Protein AF-A0A7W5ZKA0-F1 (afdb_monomer_lite)

Organism: NCBI:txid370973

InterPro domains:
  IPR001387 Cro/C1-type, helix-turn-helix domain [PS50943] (29-66)
  IPR010982 Lambda repressor-like, DNA-binding domain superfamily [G3DSA:1.10.260.40] (22-101)

Sequence (107 aa):
MNKTLDERVLRILTFIESKGGAAVVSRTIGKHPQAIYNIEQGKGKPNFETLSLLKEAYYDLDLNWVFTGEKSLQAKSATNERDIEYLKQENKLLRIFLREKGVDLDI

Foldseek 3Di:
DPPPQDQLLVVVQVVQVVQVHLVNLCVQLVHDSVVSVCSVVSNDDDDPSNVVSSCVSDVLDAVCCSVPVDHDPCSVVSVVVVVVVVVVVVVVVVCVVCVVVVNDPDD

Secondary structure (DSSP, 8-state):
------HHHHHHHHHHHHTT-HHHHHHHTT--HHHHHHHHTTSSPPPHHHHHHHHHH-TT--HHHHHHS---GGGGTHHHHHHHHHHHHHHHHHHHHHHHTT-----

pLDDT: mean 79.1, std 12.73, range [32.91, 91.06]

Radius of gyration: 19.88 Å; chains: 1; bounding box: 44×25×64 Å

Structure (mmCIF, N/CA/C/O backbone):
data_AF-A0A7W5ZKA0-F1
#
_entry.id   AF-A0A7W5ZKA0-F1
#
loop_
_atom_site.group_PDB
_atom_site.id
_atom_site.type_symbol
_atom_site.label_atom_id
_atom_site.label_alt_id
_atom_site.label_comp_id
_atom_site.label_asym_id
_atom_site.label_entity_id
_atom_site.label_seq_id
_atom_site.pdbx_PDB_ins_code
_atom_site.Cartn_x
_atom_site.Cartn_y
_atom_site.Cartn_z
_atom_site.occupancy
_atom_site.B_iso_or_equiv
_atom_site.auth_seq_id
_atom_site.auth_comp_id
_atom_site.auth_asym_id
_atom_site.auth_atom_id
_atom_site.pdbx_PDB_model_num
A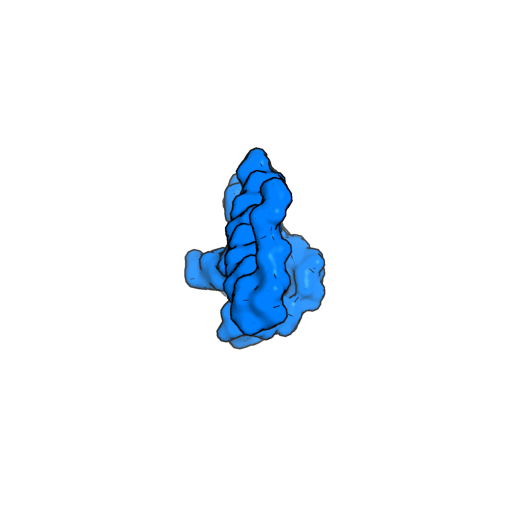TOM 1 N N . MET A 1 1 ? -17.267 -2.691 26.150 1.00 32.91 1 MET A N 1
ATOM 2 C CA . MET A 1 1 ? -16.549 -1.501 25.637 1.00 32.91 1 MET A CA 1
ATOM 3 C C . MET A 1 1 ? -16.426 -1.623 24.125 1.00 32.91 1 MET A C 1
ATOM 5 O O . MET A 1 1 ? -15.578 -2.377 23.668 1.00 32.91 1 MET A O 1
ATOM 9 N N . ASN A 1 2 ? -17.260 -0.918 23.357 1.00 37.50 2 ASN A N 1
ATOM 10 C CA . ASN A 1 2 ? -17.028 -0.743 21.921 1.00 37.50 2 ASN A CA 1
ATOM 11 C C . ASN A 1 2 ? -15.922 0.304 21.772 1.00 37.50 2 ASN A C 1
ATOM 13 O O . ASN A 1 2 ? -16.179 1.500 21.874 1.00 37.50 2 ASN A O 1
ATOM 17 N N . LYS A 1 3 ? -14.670 -0.143 21.629 1.00 46.97 3 LYS A N 1
ATOM 18 C CA . LYS A 1 3 ? -13.603 0.739 21.158 1.00 46.97 3 LYS A CA 1
ATOM 19 C C . LYS A 1 3 ? -13.896 0.969 19.685 1.00 46.97 3 LYS A C 1
ATOM 21 O O . LYS A 1 3 ? -13.675 0.066 18.886 1.00 46.97 3 LYS A O 1
ATOM 26 N N . THR A 1 4 ? -14.444 2.127 19.342 1.00 54.22 4 THR A N 1
ATOM 27 C CA . THR A 1 4 ? -14.540 2.577 17.954 1.00 54.22 4 THR A CA 1
ATOM 28 C C . THR A 1 4 ? -13.127 2.509 17.383 1.00 54.22 4 THR A C 1
ATOM 30 O O . THR A 1 4 ? -12.249 3.275 17.786 1.00 54.22 4 THR A O 1
ATOM 33 N N . LEU A 1 5 ? -12.866 1.495 16.556 1.00 61.72 5 LEU A N 1
ATOM 34 C CA . LEU A 1 5 ? -11.598 1.361 15.857 1.00 61.72 5 LEU A CA 1
ATOM 35 C C . LEU A 1 5 ? -11.431 2.628 15.020 1.00 61.72 5 LEU A C 1
ATOM 37 O O . LEU A 1 5 ? -12.341 3.018 14.293 1.00 61.72 5 LEU A O 1
ATOM 41 N N . ASP A 1 6 ? -10.292 3.294 15.191 1.00 79.69 6 ASP A N 1
ATOM 42 C CA . ASP A 1 6 ? -9.934 4.492 14.437 1.00 79.69 6 ASP A CA 1
ATOM 43 C C . ASP A 1 6 ? -10.121 4.196 12.941 1.00 79.69 6 ASP A C 1
ATOM 45 O O . ASP A 1 6 ? -9.541 3.234 12.433 1.00 79.69 6 ASP A O 1
ATOM 49 N N . GLU A 1 7 ? -10.941 4.977 12.235 1.00 82.88 7 GLU A N 1
ATOM 50 C CA . GLU A 1 7 ? -11.278 4.715 10.827 1.00 82.88 7 GLU A CA 1
ATOM 51 C C . GLU A 1 7 ? -10.035 4.587 9.940 1.00 82.88 7 GLU A C 1
ATOM 53 O O . GLU A 1 7 ? -10.027 3.841 8.964 1.00 82.88 7 GLU A O 1
ATOM 58 N N . ARG A 1 8 ? -8.943 5.264 10.313 1.00 82.19 8 ARG A N 1
ATOM 59 C CA . ARG A 1 8 ? -7.647 5.166 9.630 1.00 82.19 8 ARG A CA 1
ATOM 60 C C . ARG A 1 8 ? -7.044 3.769 9.748 1.00 82.19 8 ARG A C 1
ATOM 62 O O . ARG A 1 8 ? -6.470 3.257 8.791 1.00 82.19 8 ARG A O 1
ATOM 69 N N . VAL A 1 9 ? -7.190 3.145 10.918 1.00 83.75 9 VAL A N 1
ATOM 70 C CA . VAL A 1 9 ? -6.762 1.761 11.154 1.00 83.75 9 VAL A CA 1
ATOM 71 C C . VAL A 1 9 ? -7.617 0.826 10.308 1.00 83.75 9 VAL A C 1
ATOM 73 O O . VAL A 1 9 ? -7.056 0.005 9.595 1.00 83.75 9 VAL A O 1
ATOM 76 N N . LEU A 1 10 ? -8.942 1.009 10.282 1.00 86.44 10 LEU A N 1
ATOM 77 C CA . LEU A 1 10 ? -9.835 0.200 9.440 1.00 86.44 10 LEU A CA 1
ATOM 78 C C . LEU A 1 10 ? -9.478 0.290 7.951 1.00 86.44 10 LEU A C 1
ATOM 80 O O . LEU A 1 10 ? -9.427 -0.732 7.267 1.00 86.44 10 LEU A O 1
ATOM 84 N N . ARG A 1 11 ? -9.169 1.490 7.450 1.00 89.00 11 ARG A N 1
ATOM 85 C CA . ARG A 1 11 ? -8.734 1.697 6.061 1.00 89.00 11 ARG A CA 1
ATOM 86 C C . ARG A 1 11 ? -7.412 0.988 5.753 1.00 89.00 11 ARG A C 1
ATOM 88 O O . ARG A 1 11 ? -7.306 0.319 4.729 1.00 89.00 11 ARG A O 1
ATOM 95 N N . ILE A 1 12 ? -6.433 1.061 6.656 1.00 88.50 12 ILE A N 1
ATOM 96 C CA . ILE A 1 12 ? -5.167 0.320 6.526 1.00 88.50 12 ILE A CA 1
ATOM 97 C C . ILE A 1 12 ? -5.396 -1.193 6.536 1.00 88.50 12 ILE A C 1
ATOM 99 O O . ILE A 1 12 ? -4.790 -1.896 5.734 1.00 88.50 12 ILE A O 1
ATOM 103 N N . LEU A 1 13 ? -6.272 -1.700 7.404 1.00 86.75 13 LEU A N 1
ATOM 104 C CA . LEU A 1 13 ? -6.577 -3.130 7.462 1.00 86.75 13 LEU A CA 1
ATOM 105 C C . LEU A 1 13 ? -7.270 -3.614 6.193 1.00 86.75 13 LEU A C 1
ATOM 107 O O . LEU A 1 13 ? -6.824 -4.591 5.603 1.00 86.75 13 LEU A O 1
ATOM 111 N N . THR A 1 14 ? -8.252 -2.857 5.705 1.00 89.06 14 THR A N 1
ATOM 112 C CA . THR A 1 14 ? -8.913 -3.126 4.417 1.00 89.06 14 THR A CA 1
ATOM 113 C C . THR A 1 14 ? -7.889 -3.183 3.280 1.00 89.06 14 THR A C 1
ATOM 115 O O . THR A 1 14 ? -7.932 -4.064 2.422 1.00 89.06 14 THR A O 1
ATOM 118 N N . PHE A 1 15 ? -6.923 -2.260 3.282 1.00 90.50 15 PHE A N 1
ATOM 119 C CA . PHE A 1 15 ? -5.838 -2.272 2.310 1.00 90.50 15 PHE A CA 1
ATOM 120 C C . PHE A 1 15 ? -4.946 -3.516 2.456 1.00 90.50 15 PHE A C 1
ATOM 122 O O . PHE A 1 15 ? -4.681 -4.188 1.462 1.00 90.50 15 PHE A O 1
ATOM 129 N N . ILE A 1 16 ? -4.521 -3.868 3.671 1.00 88.56 16 ILE A N 1
ATOM 130 C CA . ILE A 1 16 ? -3.684 -5.049 3.938 1.00 88.56 16 ILE A CA 1
ATOM 131 C C . ILE A 1 16 ? -4.381 -6.337 3.485 1.00 88.56 16 ILE A C 1
ATOM 133 O O . ILE A 1 16 ? -3.761 -7.167 2.819 1.00 88.56 16 ILE A O 1
ATOM 137 N N . GLU A 1 17 ? -5.668 -6.491 3.791 1.00 88.75 17 GLU A N 1
ATOM 138 C CA . GLU A 1 17 ? -6.480 -7.624 3.342 1.00 88.75 17 GLU A CA 1
ATOM 139 C C . GLU A 1 17 ? -6.525 -7.703 1.813 1.00 88.75 17 GLU A C 1
ATOM 141 O O . GLU A 1 17 ? -6.265 -8.767 1.248 1.00 88.75 17 GLU A O 1
ATOM 146 N N . SER A 1 18 ? -6.719 -6.569 1.128 1.00 89.88 18 SER A N 1
ATOM 147 C CA . SER A 1 18 ? -6.715 -6.512 -0.343 1.00 89.88 18 SER A CA 1
ATOM 148 C C . SER A 1 18 ? -5.386 -6.937 -0.989 1.00 89.88 18 SER A C 1
ATOM 150 O O . SER A 1 18 ? -5.358 -7.284 -2.168 1.00 89.88 18 SER A O 1
ATOM 152 N N . LYS A 1 19 ? -4.281 -6.939 -0.227 1.00 91.06 19 LYS A N 1
ATOM 153 C CA . LYS A 1 19 ? -2.941 -7.369 -0.667 1.00 91.06 19 LYS A CA 1
ATOM 154 C C . LYS A 1 19 ? -2.584 -8.802 -0.260 1.00 91.06 19 LYS A C 1
ATOM 156 O O . LYS A 1 19 ? -1.448 -9.223 -0.463 1.00 91.06 19 LYS A O 1
ATOM 161 N N . GLY A 1 20 ? -3.529 -9.562 0.295 1.00 87.94 20 GLY A N 1
ATOM 162 C CA . GLY A 1 20 ? -3.310 -10.944 0.737 1.00 87.94 20 GLY A CA 1
ATOM 163 C C . GLY A 1 20 ? -3.014 -11.090 2.232 1.00 87.94 20 GLY A C 1
ATOM 164 O O . GLY A 1 20 ? -2.526 -12.135 2.663 1.00 87.94 20 GLY A O 1
ATOM 165 N N . GLY A 1 21 ? -3.308 -10.060 3.029 1.00 87.19 21 GLY A N 1
ATOM 166 C CA . GLY A 1 21 ? -3.263 -10.109 4.488 1.00 87.19 21 GLY A CA 1
ATOM 167 C C . GLY A 1 21 ? -1.889 -9.823 5.102 1.00 87.19 21 GLY A C 1
ATOM 168 O O . GLY A 1 21 ? -0.880 -9.608 4.421 1.00 87.19 21 GLY A O 1
ATOM 169 N N . ALA A 1 22 ? -1.852 -9.827 6.438 1.00 84.62 22 ALA A N 1
ATOM 170 C CA . ALA A 1 22 ? -0.709 -9.367 7.227 1.00 84.62 22 ALA A CA 1
ATOM 171 C C . ALA A 1 22 ? 0.607 -10.090 6.899 1.00 84.62 22 ALA A C 1
ATOM 173 O O . ALA A 1 22 ? 1.649 -9.445 6.812 1.00 84.62 22 ALA A O 1
ATOM 174 N N . ALA A 1 23 ? 0.566 -11.408 6.674 1.00 85.19 23 ALA A N 1
ATOM 175 C CA . ALA A 1 23 ? 1.755 -12.226 6.418 1.00 85.19 23 ALA A CA 1
ATOM 176 C C . ALA A 1 23 ? 2.397 -11.980 5.040 1.00 85.19 23 ALA A C 1
ATOM 178 O O . ALA A 1 23 ? 3.604 -12.173 4.866 1.00 85.19 23 ALA A O 1
ATOM 179 N N . VAL A 1 24 ? 1.600 -11.607 4.035 1.00 88.56 24 VAL A N 1
ATOM 180 C CA . VAL A 1 24 ? 2.119 -11.225 2.713 1.00 88.56 24 VAL A CA 1
ATOM 181 C C . VAL A 1 24 ? 2.725 -9.835 2.813 1.00 88.56 24 VAL A C 1
ATOM 183 O O . VAL A 1 24 ? 3.900 -9.650 2.508 1.00 88.56 24 VAL A O 1
ATOM 186 N N . VAL A 1 25 ? 1.961 -8.886 3.356 1.00 88.81 25 VAL A N 1
ATOM 187 C CA . VAL A 1 25 ? 2.392 -7.496 3.500 1.00 88.81 25 VAL A CA 1
ATOM 188 C C . VAL A 1 25 ? 3.668 -7.372 4.328 1.00 88.81 25 VAL A C 1
ATOM 190 O O . VAL A 1 25 ? 4.580 -6.663 3.912 1.00 88.81 25 VAL A O 1
ATOM 193 N N . SER A 1 26 ? 3.776 -8.089 5.451 1.00 87.00 26 SER A N 1
ATOM 194 C CA . SER A 1 26 ? 4.959 -8.053 6.316 1.00 87.00 26 SER A CA 1
ATOM 195 C C . SER A 1 26 ? 6.226 -8.517 5.597 1.00 87.00 26 SER A C 1
ATOM 197 O O . SER A 1 26 ? 7.284 -7.918 5.777 1.00 87.00 26 SER A O 1
ATOM 199 N N . ARG A 1 27 ? 6.113 -9.552 4.750 1.00 88.06 27 ARG A N 1
ATOM 200 C CA . ARG A 1 27 ? 7.222 -10.039 3.919 1.00 88.06 27 ARG A CA 1
ATOM 201 C C . ARG A 1 27 ? 7.623 -9.007 2.871 1.00 88.06 27 ARG A C 1
ATOM 203 O O . ARG A 1 27 ? 8.812 -8.751 2.731 1.00 88.06 27 ARG A O 1
ATOM 210 N N . THR A 1 28 ? 6.655 -8.385 2.198 1.00 88.06 28 THR A N 1
ATOM 211 C CA . THR A 1 28 ? 6.927 -7.373 1.165 1.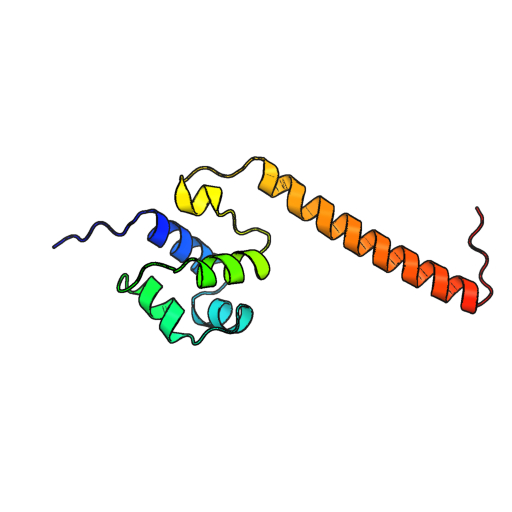00 88.06 28 THR A CA 1
ATOM 212 C C . THR A 1 28 ? 7.645 -6.148 1.731 1.00 88.06 28 THR A C 1
ATOM 214 O O . THR A 1 28 ? 8.595 -5.669 1.124 1.00 88.06 28 THR A O 1
ATOM 217 N N . ILE A 1 29 ? 7.229 -5.647 2.899 1.00 87.25 29 ILE A N 1
ATOM 218 C CA . ILE A 1 29 ? 7.829 -4.442 3.501 1.00 87.25 29 ILE A CA 1
ATOM 219 C C . ILE A 1 29 ? 9.042 -4.732 4.401 1.00 87.25 29 ILE A C 1
ATOM 221 O O . ILE A 1 29 ? 9.570 -3.816 5.026 1.00 87.25 29 ILE A O 1
ATOM 225 N N . GLY A 1 30 ? 9.442 -5.999 4.548 1.00 83.38 30 GLY A N 1
ATOM 226 C CA . GLY A 1 30 ? 10.572 -6.393 5.394 1.00 83.38 30 GLY A CA 1
ATOM 227 C C . GLY A 1 30 ? 10.366 -6.183 6.902 1.00 83.38 30 GLY A C 1
ATOM 228 O O . GLY A 1 30 ? 11.346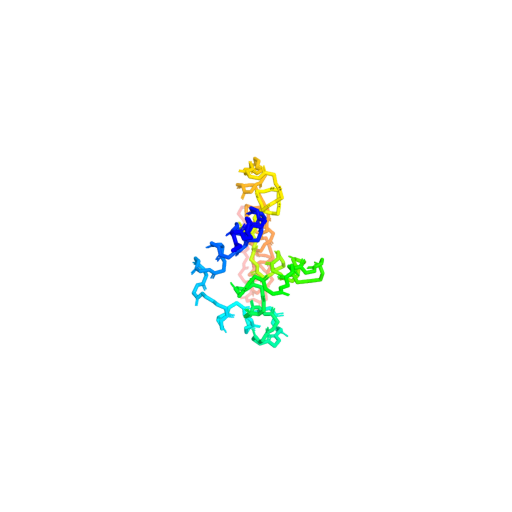 -6.065 7.636 1.00 83.38 30 GLY A O 1
ATOM 229 N N . LYS A 1 31 ? 9.118 -6.142 7.396 1.00 80.00 31 LYS A N 1
ATOM 230 C CA . LYS A 1 31 ? 8.819 -6.041 8.838 1.00 80.00 31 LYS A CA 1
ATOM 231 C C . LYS A 1 31 ? 8.412 -7.380 9.436 1.00 80.00 31 LYS A C 1
ATOM 233 O O . LYS A 1 31 ? 7.790 -8.220 8.791 1.00 80.00 31 LYS A O 1
ATOM 238 N N . HIS A 1 32 ? 8.702 -7.552 10.726 1.00 76.50 32 HIS A N 1
ATOM 239 C CA . HIS A 1 32 ? 8.262 -8.729 11.466 1.00 76.50 32 HIS A CA 1
ATOM 240 C C . HIS A 1 32 ? 6.717 -8.822 11.467 1.00 76.50 32 HIS A C 1
ATOM 242 O O . HIS A 1 32 ? 6.065 -7.831 11.820 1.00 76.50 32 HIS A O 1
ATOM 248 N N . PRO A 1 33 ? 6.112 -9.985 11.142 1.00 70.19 33 PRO A N 1
ATOM 249 C CA . PRO A 1 33 ? 4.656 -10.145 11.013 1.00 70.19 33 PRO A CA 1
ATOM 250 C C . PRO A 1 33 ? 3.864 -9.665 12.233 1.00 70.19 33 PRO A C 1
ATOM 252 O O . PRO A 1 33 ? 2.793 -9.078 12.095 1.00 70.19 33 PRO A O 1
ATOM 255 N N . GLN A 1 34 ? 4.434 -9.829 13.431 1.00 74.25 34 GLN A N 1
ATOM 256 C CA . GLN A 1 34 ? 3.830 -9.384 14.690 1.00 74.25 34 GLN A CA 1
ATOM 257 C C . GLN A 1 34 ? 3.507 -7.881 14.719 1.00 74.25 34 GLN A C 1
ATOM 259 O O . GLN A 1 34 ? 2.525 -7.482 15.338 1.00 74.25 34 GLN A O 1
ATOM 264 N N . ALA A 1 35 ? 4.308 -7.039 14.058 1.00 71.31 35 ALA A N 1
ATOM 265 C CA . ALA A 1 35 ? 4.064 -5.599 14.024 1.00 71.31 35 ALA A CA 1
ATOM 266 C C . ALA A 1 35 ? 2.776 -5.267 13.257 1.00 71.31 35 ALA A C 1
ATOM 268 O O . ALA A 1 35 ? 2.001 -4.422 13.696 1.00 71.31 35 ALA A O 1
ATOM 269 N N . ILE A 1 36 ? 2.522 -5.979 12.156 1.00 73.00 36 ILE A N 1
ATOM 270 C CA . ILE A 1 36 ? 1.304 -5.833 11.354 1.00 73.00 36 ILE A CA 1
ATOM 271 C C . ILE A 1 36 ? 0.115 -6.494 12.053 1.00 73.00 36 ILE A C 1
ATOM 273 O O . ILE A 1 36 ? -0.955 -5.899 12.139 1.00 73.00 36 ILE A O 1
ATOM 277 N N . TYR A 1 37 ? 0.326 -7.657 12.670 1.00 71.75 37 TYR A N 1
ATOM 278 C CA . TYR A 1 37 ? -0.704 -8.343 13.449 1.00 71.75 37 TYR A CA 1
ATOM 279 C C . TYR A 1 37 ? -1.188 -7.509 14.646 1.00 71.75 37 TYR A C 1
ATOM 281 O O . TYR A 1 37 ? -2.372 -7.474 14.964 1.00 71.75 37 TYR A O 1
ATOM 289 N N . ASN A 1 38 ? -0.300 -6.759 15.304 1.00 76.06 38 ASN A N 1
ATOM 290 C CA . ASN A 1 38 ? -0.696 -5.856 16.387 1.00 76.06 38 ASN A CA 1
ATOM 291 C C . ASN A 1 38 ? -1.588 -4.699 15.898 1.00 76.06 38 ASN A C 1
ATOM 293 O O . ASN A 1 38 ? -2.427 -4.218 16.664 1.00 76.06 38 ASN A O 1
ATOM 297 N N . ILE A 1 39 ? -1.429 -4.271 14.641 1.00 73.94 39 ILE A N 1
ATOM 298 C CA . ILE A 1 39 ? -2.307 -3.286 13.993 1.00 73.94 39 ILE A CA 1
ATOM 299 C C . ILE A 1 39 ? -3.666 -3.926 13.681 1.00 73.94 39 ILE A C 1
ATOM 301 O O . ILE A 1 39 ? -4.699 -3.345 14.002 1.00 73.94 39 ILE A O 1
ATOM 305 N N . GLU A 1 40 ? -3.664 -5.149 13.147 1.00 68.69 40 GLU A N 1
ATOM 306 C CA . GLU A 1 40 ? -4.863 -5.953 12.852 1.00 68.69 40 GLU A CA 1
ATOM 307 C C . GLU A 1 40 ? -5.728 -6.206 14.087 1.00 68.69 40 GLU A C 1
ATOM 309 O O . GLU A 1 40 ? -6.942 -6.043 14.059 1.00 68.69 40 GLU A O 1
ATOM 314 N N . GLN A 1 41 ? -5.094 -6.485 15.221 1.00 69.19 41 GLN A N 1
ATOM 315 C CA . GLN A 1 41 ? -5.778 -6.701 16.495 1.00 69.19 41 GLN A CA 1
ATOM 316 C C . GLN A 1 41 ? -6.213 -5.393 17.189 1.00 69.19 41 GLN A C 1
ATOM 318 O O . GLN A 1 41 ? -6.660 -5.426 18.338 1.00 69.19 41 GLN A O 1
ATOM 323 N N . GLY A 1 42 ? -6.026 -4.226 16.556 1.00 64.31 42 GLY A N 1
ATOM 324 C CA . GLY A 1 42 ? -6.341 -2.917 17.139 1.00 64.31 42 GLY A CA 1
ATOM 325 C C . GLY A 1 42 ? -5.519 -2.577 18.390 1.00 64.31 42 GLY A C 1
ATOM 326 O O . GLY A 1 42 ? -5.906 -1.709 19.176 1.00 64.31 42 GLY A O 1
ATOM 327 N N . LYS A 1 43 ? -4.394 -3.275 18.603 1.00 69.94 43 LYS A N 1
ATOM 328 C CA . LYS A 1 43 ? -3.491 -3.099 19.752 1.00 69.94 43 LYS A CA 1
ATOM 329 C C . LYS A 1 43 ? -2.400 -2.057 19.488 1.00 69.94 43 LYS A C 1
ATOM 331 O O . LYS A 1 43 ? -1.714 -1.660 20.425 1.00 69.94 43 LYS A O 1
ATOM 336 N N . GLY A 1 44 ? -2.260 -1.584 18.249 1.00 67.50 44 GLY A N 1
ATOM 337 C CA . GLY A 1 44 ? -1.333 -0.524 17.862 1.00 67.50 44 GLY A CA 1
ATOM 338 C C . GLY A 1 44 ? -1.797 0.225 16.614 1.00 67.50 44 GLY A C 1
ATOM 339 O O . GLY A 1 44 ? -2.470 -0.336 15.755 1.00 67.50 44 GLY A O 1
ATOM 340 N N . LYS A 1 45 ? -1.444 1.509 16.513 1.00 74.06 45 LYS A N 1
ATOM 341 C CA . LYS A 1 45 ? -1.611 2.284 15.275 1.00 74.06 45 LYS A CA 1
ATOM 342 C C . LYS A 1 45 ? -0.380 2.072 14.385 1.00 74.06 45 LYS A C 1
ATOM 344 O O . LYS A 1 45 ? 0.719 1.961 14.932 1.00 74.06 45 LYS A O 1
ATOM 349 N N . PRO A 1 46 ? -0.523 2.053 13.049 1.00 79.00 46 PRO A N 1
ATOM 350 C CA . PRO A 1 46 ? 0.634 2.085 12.164 1.00 79.00 46 PRO A CA 1
ATOM 351 C C . PRO A 1 46 ? 1.464 3.334 12.474 1.00 79.00 46 PRO A C 1
ATOM 353 O O . PRO A 1 46 ? 0.933 4.446 12.474 1.00 79.00 46 PRO A O 1
ATOM 356 N N . ASN A 1 47 ? 2.751 3.159 12.772 1.00 84.00 47 ASN A N 1
ATOM 357 C CA . ASN A 1 47 ? 3.664 4.291 12.906 1.00 84.00 47 ASN A CA 1
ATOM 358 C C . ASN A 1 47 ? 4.041 4.834 11.515 1.00 84.00 47 ASN A C 1
ATOM 360 O O . ASN A 1 47 ? 3.840 4.163 10.500 1.00 84.00 47 ASN A O 1
ATOM 364 N N . PHE A 1 48 ? 4.603 6.044 11.478 1.00 82.50 48 PHE A N 1
ATOM 365 C CA . PHE A 1 48 ? 5.005 6.699 10.229 1.00 82.50 48 PHE A CA 1
ATOM 366 C C . PHE A 1 48 ? 5.929 5.817 9.381 1.00 82.50 48 PHE A C 1
ATOM 368 O O . PHE A 1 48 ? 5.674 5.625 8.203 1.00 82.50 48 PHE A O 1
ATOM 375 N N . GLU A 1 49 ? 6.927 5.190 10.002 1.00 86.00 49 GLU A N 1
ATOM 376 C CA . GLU A 1 49 ? 7.842 4.256 9.339 1.00 86.00 49 GLU A CA 1
ATOM 377 C C . GLU A 1 49 ? 7.103 3.110 8.621 1.00 86.00 49 GLU A C 1
ATOM 379 O O . GLU A 1 49 ? 7.398 2.803 7.472 1.00 86.00 49 GLU A O 1
ATOM 384 N N . THR A 1 50 ? 6.104 2.493 9.263 1.00 85.69 50 THR A N 1
ATOM 385 C CA . THR A 1 50 ? 5.317 1.412 8.645 1.00 85.69 50 THR A CA 1
ATOM 386 C C . THR A 1 50 ? 4.495 1.929 7.468 1.00 85.69 50 THR A C 1
ATOM 388 O O . THR A 1 50 ? 4.405 1.253 6.449 1.00 85.69 50 THR A O 1
ATOM 391 N N . LEU A 1 51 ? 3.917 3.129 7.580 1.00 87.31 51 LEU A N 1
ATOM 392 C CA . LEU A 1 51 ? 3.173 3.755 6.485 1.00 87.31 51 LEU A CA 1
ATOM 393 C C . LEU A 1 51 ? 4.078 4.117 5.301 1.00 87.31 51 LEU A C 1
ATOM 395 O O . LEU A 1 51 ? 3.677 3.907 4.158 1.00 87.31 51 LEU A O 1
ATOM 399 N N . SER A 1 52 ? 5.293 4.603 5.561 1.00 87.06 52 SER A N 1
ATOM 400 C CA . SER A 1 52 ? 6.283 4.903 4.523 1.00 87.06 52 SER A CA 1
ATOM 401 C C . SER A 1 52 ? 6.698 3.642 3.774 1.00 87.06 52 SER A C 1
ATOM 403 O O . SER A 1 52 ? 6.591 3.607 2.552 1.00 87.06 52 SER A O 1
ATOM 405 N N . LEU A 1 53 ? 7.047 2.568 4.492 1.00 89.44 53 LEU A N 1
ATOM 406 C CA . LEU A 1 53 ? 7.407 1.291 3.866 1.00 89.44 53 LEU A CA 1
ATOM 407 C C . LEU A 1 53 ? 6.248 0.697 3.054 1.00 89.44 53 LEU A C 1
ATOM 409 O O . LEU A 1 53 ? 6.454 0.159 1.969 1.00 89.44 53 LEU A O 1
ATOM 413 N N . LEU A 1 54 ? 5.011 0.814 3.551 1.00 89.50 54 LEU A N 1
ATOM 414 C CA . LEU A 1 54 ? 3.827 0.405 2.795 1.00 89.50 54 LEU A CA 1
ATOM 415 C C . LEU A 1 54 ? 3.662 1.225 1.512 1.00 89.50 54 LEU A C 1
ATOM 417 O O . LEU A 1 54 ? 3.348 0.651 0.475 1.00 89.50 54 LEU A O 1
ATOM 421 N N . LYS A 1 55 ? 3.873 2.545 1.558 1.00 88.31 55 LYS A N 1
ATOM 422 C CA . LYS A 1 55 ? 3.760 3.410 0.376 1.00 88.31 55 LYS A CA 1
ATOM 423 C C . LYS A 1 55 ? 4.872 3.153 -0.644 1.00 88.31 55 LYS A C 1
ATOM 425 O O . LYS A 1 55 ? 4.631 3.250 -1.846 1.00 88.31 55 LYS A O 1
ATOM 430 N N . GLU A 1 56 ? 6.071 2.824 -0.179 1.00 86.44 56 GLU A N 1
ATOM 431 C CA . GLU A 1 56 ? 7.195 2.439 -1.034 1.00 86.44 56 GLU A CA 1
ATOM 432 C C . GLU A 1 56 ? 6.938 1.102 -1.734 1.00 86.44 56 GLU A C 1
ATOM 434 O O . GLU A 1 56 ? 7.135 1.002 -2.945 1.00 86.44 56 GLU A O 1
ATOM 439 N N . ALA A 1 57 ? 6.446 0.105 -0.993 1.00 89.06 57 ALA A N 1
ATOM 440 C CA . ALA A 1 57 ? 6.139 -1.223 -1.520 1.00 89.06 57 ALA A CA 1
ATOM 441 C C . ALA A 1 57 ? 4.881 -1.257 -2.400 1.00 89.06 57 ALA A C 1
ATOM 443 O O . ALA A 1 57 ? 4.807 -2.034 -3.351 1.00 89.06 57 ALA A O 1
ATOM 444 N N . TYR A 1 58 ? 3.884 -0.430 -2.085 1.00 88.12 58 TYR A N 1
ATOM 445 C CA . TYR A 1 58 ? 2.603 -0.402 -2.774 1.00 88.12 58 TYR A CA 1
ATOM 446 C C . TYR A 1 58 ? 2.298 1.004 -3.277 1.00 88.12 58 TYR A C 1
ATOM 448 O O . TYR A 1 58 ? 1.765 1.857 -2.563 1.00 88.12 58 TYR A O 1
ATOM 456 N N . TYR A 1 59 ? 2.607 1.237 -4.551 1.00 83.38 59 TYR A N 1
ATOM 457 C CA . TYR A 1 59 ? 2.400 2.537 -5.188 1.00 83.38 59 TYR A CA 1
ATOM 458 C C . TYR A 1 59 ? 0.930 2.978 -5.162 1.00 83.38 59 TYR A C 1
ATOM 460 O O . TYR A 1 59 ? 0.655 4.177 -5.087 1.00 83.38 59 TYR A O 1
ATOM 468 N N . ASP A 1 60 ? 0.001 2.021 -5.189 1.00 85.81 60 ASP A N 1
ATOM 469 C CA . ASP A 1 60 ? -1.441 2.243 -5.195 1.00 85.81 60 ASP A CA 1
ATOM 470 C C . ASP A 1 60 ? -2.023 2.503 -3.799 1.00 85.81 60 ASP A C 1
ATOM 472 O O . ASP A 1 60 ? -3.204 2.835 -3.675 1.00 85.81 60 ASP A O 1
ATOM 476 N N . LEU A 1 61 ? -1.200 2.418 -2.745 1.00 88.94 61 LEU A N 1
ATOM 477 C CA . LEU A 1 61 ? -1.586 2.903 -1.429 1.00 88.94 61 LEU A CA 1
ATOM 478 C C . LEU A 1 61 ? -1.727 4.424 -1.467 1.00 88.94 61 LEU A C 1
ATOM 480 O O . LEU A 1 61 ? -0.755 5.168 -1.622 1.00 88.94 61 LEU A O 1
ATOM 484 N N . ASP A 1 62 ? -2.950 4.893 -1.276 1.00 89.50 62 ASP A N 1
ATOM 485 C CA . ASP A 1 62 ? -3.248 6.306 -1.125 1.00 89.50 62 ASP A CA 1
ATOM 486 C C . ASP A 1 62 ? -3.295 6.675 0.362 1.00 89.50 62 ASP A C 1
ATOM 488 O O . ASP A 1 62 ? -4.262 6.382 1.071 1.00 89.50 62 ASP A O 1
ATOM 492 N N . LEU A 1 63 ? -2.232 7.325 0.844 1.00 88.75 63 LEU A N 1
ATOM 493 C CA . LEU A 1 63 ? -2.172 7.781 2.230 1.00 88.75 63 LEU A CA 1
ATOM 494 C C . LEU A 1 63 ? -3.205 8.879 2.515 1.00 88.75 63 LEU A C 1
ATOM 496 O O . LEU A 1 63 ? -3.707 8.931 3.634 1.00 88.75 63 LEU A O 1
ATOM 500 N N . ASN A 1 64 ? -3.589 9.700 1.528 1.00 88.12 64 ASN A N 1
ATOM 501 C CA . ASN A 1 64 ? -4.670 10.669 1.713 1.00 88.12 64 ASN A CA 1
ATOM 502 C C . ASN A 1 64 ? -5.966 9.933 2.050 1.00 88.12 64 ASN A C 1
ATOM 504 O O . ASN A 1 64 ? -6.569 10.213 3.080 1.00 88.12 64 ASN A O 1
ATOM 508 N N . TRP A 1 65 ? -6.308 8.899 1.276 1.00 89.88 65 TRP A N 1
ATOM 509 C CA . TRP A 1 65 ? -7.479 8.067 1.561 1.00 89.88 65 TRP A CA 1
ATOM 510 C C . TRP A 1 65 ? -7.414 7.434 2.950 1.00 89.88 65 TRP A C 1
ATOM 512 O O . TRP A 1 65 ? -8.405 7.467 3.674 1.00 89.88 65 TRP A O 1
ATOM 522 N N . VAL A 1 66 ? -6.256 6.914 3.366 1.00 88.12 66 VAL A N 1
ATOM 523 C CA . VAL A 1 66 ? -6.087 6.358 4.718 1.00 88.12 66 VAL A CA 1
ATOM 524 C C . VAL A 1 66 ? -6.439 7.389 5.794 1.00 88.12 66 VAL A C 1
ATOM 526 O O . VAL A 1 66 ? -7.186 7.067 6.723 1.00 88.12 66 VAL A O 1
ATOM 529 N N . PHE A 1 67 ? -5.933 8.620 5.675 1.00 85.62 67 PHE A N 1
ATOM 530 C CA . PHE A 1 67 ? -6.095 9.655 6.696 1.00 85.62 67 PHE A CA 1
ATOM 531 C C . PHE A 1 67 ? -7.455 10.358 6.659 1.00 85.62 67 PHE A C 1
ATOM 533 O O . PHE A 1 67 ? -8.031 10.578 7.724 1.00 85.62 67 PHE A O 1
ATOM 540 N N . THR A 1 68 ? -7.971 10.685 5.474 1.00 84.94 68 THR A N 1
ATOM 541 C CA . THR A 1 68 ? -9.159 11.537 5.290 1.00 84.94 68 THR A CA 1
ATOM 542 C C . THR A 1 68 ? -10.396 10.765 4.837 1.00 84.94 68 THR A 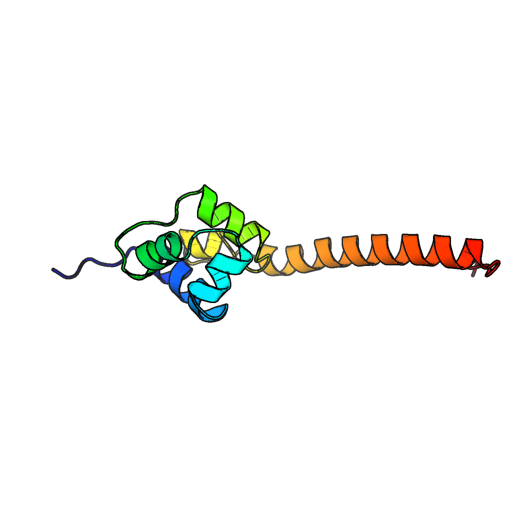C 1
ATOM 544 O O . THR A 1 68 ? -11.508 11.256 4.982 1.00 84.94 68 THR A O 1
ATOM 547 N N . GLY A 1 69 ? -10.226 9.551 4.306 1.00 84.81 69 GLY A N 1
ATOM 548 C CA . GLY A 1 69 ? -11.290 8.798 3.637 1.00 84.81 69 GLY A CA 1
ATOM 549 C C . GLY A 1 69 ? -11.490 9.174 2.167 1.00 84.81 69 GLY A C 1
ATOM 550 O O . GLY A 1 69 ? -12.256 8.505 1.475 1.00 84.81 69 GLY A O 1
ATOM 551 N N . GLU A 1 70 ? -10.769 10.173 1.656 1.00 84.88 70 GLU A N 1
ATOM 552 C CA . GLU A 1 70 ? -10.900 10.664 0.284 1.00 84.88 70 GLU A CA 1
ATOM 553 C C . GLU A 1 70 ? -9.710 10.231 -0.577 1.00 84.88 70 GLU A C 1
ATOM 555 O O . GLU A 1 70 ? -8.551 10.454 -0.223 1.00 84.88 70 GLU A O 1
ATOM 560 N N . LYS A 1 71 ? -9.972 9.625 -1.740 1.00 81.88 71 LYS A N 1
ATOM 561 C CA . LYS A 1 71 ? -8.901 9.280 -2.687 1.00 81.88 71 LYS A CA 1
ATOM 562 C C . LYS A 1 71 ? -8.366 10.541 -3.361 1.00 81.88 71 LYS A C 1
ATOM 564 O O . LYS A 1 71 ? -9.125 11.334 -3.910 1.00 81.88 71 LYS A O 1
ATOM 569 N N . SER A 1 72 ? -7.050 10.695 -3.351 1.00 78.00 72 SER A N 1
ATOM 570 C CA . SER A 1 72 ? -6.333 11.724 -4.088 1.00 78.00 72 SER A CA 1
ATOM 571 C C . SER A 1 72 ? -6.535 11.547 -5.597 1.00 78.00 72 SER A C 1
ATOM 573 O O . SER A 1 72 ? -6.450 10.445 -6.145 1.00 78.00 72 SER A O 1
ATOM 575 N N . LEU A 1 73 ? -6.760 12.658 -6.302 1.00 67.62 73 LEU A N 1
ATOM 576 C CA . LEU A 1 73 ? -6.852 12.675 -7.769 1.00 67.62 73 LEU A CA 1
ATOM 577 C C . LEU A 1 73 ? -5.545 12.194 -8.435 1.00 67.62 73 LEU A C 1
ATOM 579 O O . LEU A 1 73 ? -5.567 11.679 -9.550 1.00 67.62 73 LEU A O 1
ATOM 583 N N . GLN A 1 74 ? -4.418 12.315 -7.726 1.00 57.97 74 GLN A N 1
ATOM 584 C CA . GLN A 1 74 ? -3.071 11.959 -8.182 1.00 57.97 74 GLN A CA 1
ATOM 585 C C . GLN A 1 74 ? -2.779 10.453 -8.166 1.00 57.97 74 GLN A C 1
ATOM 587 O O . GLN A 1 74 ? -1.845 10.022 -8.842 1.00 57.97 74 GLN A O 1
ATOM 592 N N . ALA A 1 75 ? -3.575 9.630 -7.471 1.00 52.84 75 ALA A N 1
ATOM 593 C CA . ALA A 1 75 ? -3.377 8.177 -7.457 1.00 52.84 75 ALA A CA 1
ATOM 594 C C . ALA A 1 75 ? -3.501 7.539 -8.857 1.00 52.84 75 ALA A C 1
ATOM 596 O O . ALA A 1 75 ? -2.944 6.473 -9.092 1.00 52.84 75 ALA A O 1
ATOM 597 N N . LYS A 1 76 ? -4.175 8.205 -9.808 1.00 48.72 76 LYS A N 1
ATOM 598 C CA . LYS A 1 76 ? -4.214 7.792 -11.223 1.00 48.72 76 LYS A CA 1
ATOM 599 C C . LYS A 1 76 ? -2.978 8.217 -12.029 1.00 48.72 76 LYS A C 1
ATOM 601 O O . LYS A 1 76 ? -2.709 7.621 -13.064 1.00 48.72 76 LYS A O 1
ATOM 606 N N . SER A 1 77 ? -2.243 9.232 -11.579 1.00 49.12 77 SER A N 1
ATOM 607 C CA . SER A 1 77 ? -1.139 9.846 -12.332 1.00 49.12 77 SER A CA 1
ATOM 608 C C . SER A 1 77 ? 0.233 9.294 -11.936 1.00 49.12 77 SER A C 1
ATOM 610 O O . SER A 1 77 ? 1.107 9.167 -12.786 1.00 49.12 77 SER A O 1
ATOM 612 N N . ALA A 1 78 ? 0.414 8.914 -10.666 1.00 52.56 78 ALA A N 1
ATOM 613 C CA . ALA A 1 78 ? 1.699 8.431 -10.150 1.00 52.56 78 ALA A CA 1
ATOM 614 C C . ALA A 1 78 ? 2.135 7.076 -10.744 1.00 52.56 78 ALA A C 1
ATOM 616 O O . ALA A 1 78 ? 3.330 6.826 -10.890 1.00 52.56 78 ALA A O 1
ATOM 617 N N . THR A 1 79 ? 1.181 6.210 -11.108 1.00 54.12 79 THR A N 1
ATOM 618 C CA . THR A 1 79 ? 1.459 4.952 -11.825 1.00 54.12 79 THR A CA 1
ATOM 619 C C . THR A 1 79 ? 2.032 5.243 -13.210 1.00 54.12 79 THR A C 1
ATOM 621 O O . THR A 1 79 ? 3.075 4.709 -13.565 1.00 54.12 79 THR A O 1
ATOM 624 N N . ASN A 1 80 ? 1.439 6.200 -13.933 1.00 60.50 80 ASN A N 1
ATOM 625 C CA . ASN A 1 80 ? 1.914 6.582 -15.260 1.00 60.50 80 ASN A CA 1
ATOM 626 C C . ASN A 1 80 ? 3.335 7.152 -15.238 1.00 60.50 80 ASN A C 1
ATOM 628 O O . ASN A 1 80 ? 4.119 6.819 -16.113 1.00 60.50 80 ASN A O 1
ATOM 632 N N . GLU A 1 81 ? 3.701 7.999 -14.274 1.00 65.62 81 GLU A N 1
ATOM 633 C CA . GLU A 1 81 ? 5.031 8.629 -14.279 1.00 65.62 81 GLU A CA 1
ATOM 634 C C . GLU A 1 81 ? 6.172 7.632 -14.045 1.00 65.62 81 GLU A C 1
ATOM 636 O O . GLU A 1 81 ? 7.167 7.672 -14.772 1.00 65.62 81 GLU A O 1
ATOM 641 N N . ARG A 1 82 ? 6.020 6.704 -13.090 1.00 66.06 82 ARG A N 1
ATOM 642 C CA . ARG A 1 82 ? 7.024 5.655 -12.849 1.00 66.06 82 ARG A CA 1
ATOM 643 C C . ARG A 1 82 ? 7.073 4.630 -13.976 1.00 66.06 82 ARG A C 1
ATOM 645 O O . ARG A 1 82 ? 8.169 4.236 -14.362 1.00 66.06 82 ARG A O 1
ATOM 652 N N . ASP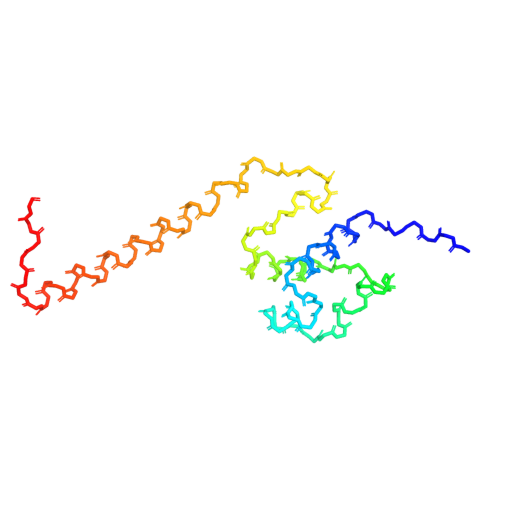 A 1 83 ? 5.928 4.248 -14.538 1.00 72.19 83 ASP A N 1
ATOM 653 C CA . ASP A 1 83 ? 5.888 3.337 -15.686 1.00 72.19 83 ASP A CA 1
ATOM 654 C C . ASP A 1 83 ? 6.534 3.988 -16.919 1.00 72.19 83 ASP A C 1
ATOM 656 O O . ASP A 1 83 ? 7.313 3.356 -17.628 1.00 72.19 83 ASP A O 1
ATOM 660 N N . ILE A 1 84 ? 6.302 5.287 -17.137 1.00 79.88 84 ILE A N 1
ATOM 661 C CA . ILE A 1 84 ? 6.971 6.067 -18.186 1.00 79.88 84 ILE A CA 1
ATOM 662 C C . ILE A 1 84 ? 8.481 6.139 -17.938 1.00 79.88 84 ILE A C 1
ATOM 664 O O . ILE A 1 84 ? 9.261 6.020 -18.883 1.00 79.88 84 ILE A O 1
ATOM 668 N N . GLU A 1 85 ? 8.919 6.357 -16.698 1.00 82.88 85 GLU A N 1
ATOM 669 C CA . GLU A 1 85 ? 10.344 6.403 -16.358 1.00 82.88 85 GLU A CA 1
ATOM 670 C C . GLU A 1 85 ? 11.024 5.041 -16.560 1.00 82.88 85 GLU A C 1
ATOM 672 O O . GLU A 1 85 ? 12.094 4.976 -17.171 1.00 82.88 85 GLU A O 1
ATOM 677 N N . TYR A 1 86 ? 10.367 3.957 -16.147 1.00 82.19 86 TYR A N 1
ATOM 678 C CA . TYR A 1 86 ? 10.821 2.589 -16.377 1.00 82.19 86 TYR A CA 1
ATOM 679 C C . TYR A 1 86 ? 10.934 2.278 -17.876 1.00 82.19 86 TYR A C 1
ATOM 681 O O . TYR A 1 86 ? 11.999 1.876 -18.344 1.00 82.19 86 TYR A O 1
ATOM 689 N N . LEU A 1 87 ? 9.893 2.578 -18.663 1.00 83.12 87 LEU A N 1
ATOM 690 C CA . LEU A 1 87 ? 9.892 2.382 -20.118 1.00 83.12 87 LEU A CA 1
ATOM 691 C C . LEU A 1 87 ? 10.966 3.216 -20.828 1.00 83.12 87 LEU A C 1
ATOM 693 O O . LEU A 1 87 ? 11.525 2.775 -21.836 1.00 83.12 87 LEU A O 1
ATOM 697 N N . LYS A 1 88 ? 11.282 4.417 -20.321 1.00 86.94 88 LYS A N 1
ATOM 698 C CA . LYS A 1 88 ? 12.390 5.245 -20.825 1.00 86.94 88 LYS A CA 1
ATOM 699 C C . LYS A 1 88 ? 13.748 4.612 -20.533 1.00 86.94 88 LYS A C 1
ATOM 701 O O . LYS A 1 88 ? 14.615 4.626 -21.408 1.00 86.94 88 LYS A O 1
ATOM 706 N N . GLN A 1 89 ? 13.948 4.069 -19.332 1.00 88.44 89 GLN A N 1
ATOM 707 C CA . GLN A 1 89 ? 15.186 3.370 -18.978 1.00 88.44 89 GLN A CA 1
ATOM 708 C C . GLN A 1 89 ? 15.364 2.095 -19.806 1.00 88.44 89 GLN A C 1
ATOM 710 O O . GLN A 1 89 ? 16.438 1.887 -20.370 1.00 88.44 89 GLN A O 1
ATOM 715 N N . GLU A 1 90 ? 14.309 1.296 -19.957 1.00 87.25 90 GLU A N 1
ATOM 716 C CA . GLU A 1 90 ? 14.325 0.081 -20.771 1.00 87.25 90 GLU A CA 1
ATOM 717 C C . GLU A 1 90 ? 14.620 0.398 -22.246 1.00 87.25 90 GLU A C 1
ATOM 719 O O . GLU A 1 90 ? 15.535 -0.181 -22.833 1.00 87.25 90 GLU A O 1
ATOM 724 N N . ASN A 1 91 ? 13.957 1.409 -22.827 1.00 88.12 91 ASN A N 1
ATOM 725 C CA . ASN A 1 91 ? 14.259 1.878 -24.186 1.00 88.12 91 ASN A CA 1
ATOM 726 C C . ASN A 1 91 ? 15.711 2.335 -24.345 1.00 88.12 91 ASN A C 1
ATOM 728 O O . ASN A 1 91 ? 16.337 2.071 -25.372 1.00 88.12 91 ASN A O 1
ATOM 732 N N . LYS A 1 92 ? 16.260 3.040 -23.350 1.00 90.19 92 LYS A N 1
ATOM 733 C CA . LYS A 1 92 ? 17.653 3.493 -23.385 1.00 90.19 92 LYS A CA 1
ATOM 734 C C . LYS A 1 92 ? 18.614 2.304 -23.416 1.00 90.19 92 LYS A C 1
ATOM 736 O O . LYS A 1 92 ? 19.543 2.308 -24.219 1.00 90.19 92 LYS A O 1
ATOM 741 N N . LEU A 1 93 ? 18.384 1.295 -22.577 1.00 90.19 93 LEU A N 1
ATOM 742 C CA . LEU A 1 93 ? 19.206 0.083 -22.532 1.00 90.19 93 LEU A CA 1
ATOM 743 C C . LEU A 1 93 ? 19.104 -0.720 -23.832 1.00 90.19 93 LEU A C 1
ATOM 745 O O . LEU A 1 93 ? 20.127 -1.128 -24.377 1.00 90.19 93 LEU A O 1
ATOM 749 N N . LEU A 1 94 ? 17.895 -0.871 -24.377 1.00 88.56 94 LEU A N 1
ATOM 750 C CA . LEU A 1 94 ? 17.671 -1.535 -25.662 1.00 88.56 94 LEU A CA 1
ATOM 751 C C . LEU A 1 94 ? 18.397 -0.824 -26.808 1.00 88.56 94 LEU A C 1
ATOM 753 O O . LEU A 1 94 ? 19.046 -1.478 -27.620 1.00 88.56 94 LEU A O 1
ATOM 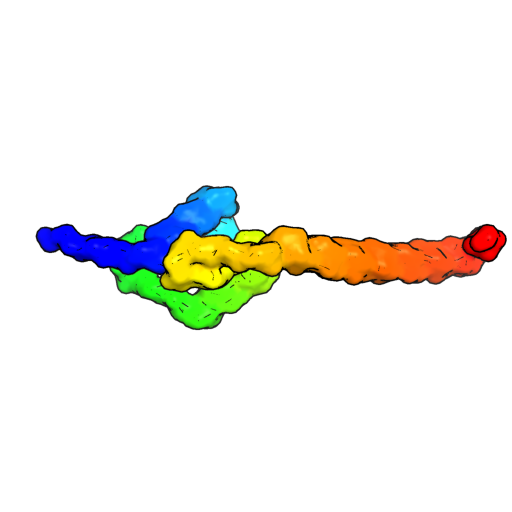757 N N . ARG A 1 95 ? 18.353 0.514 -26.855 1.00 86.19 95 ARG A N 1
ATOM 758 C CA . ARG A 1 95 ? 19.080 1.305 -27.863 1.00 86.19 95 ARG A CA 1
ATOM 759 C C . ARG A 1 95 ? 20.593 1.125 -27.762 1.00 86.19 95 ARG A C 1
ATOM 761 O O . ARG A 1 95 ? 21.254 1.025 -28.792 1.00 86.19 95 ARG A O 1
ATOM 768 N N . ILE A 1 96 ? 21.138 1.065 -26.546 1.00 89.31 96 ILE A N 1
ATOM 769 C CA . ILE A 1 96 ? 22.567 0.797 -26.323 1.00 89.31 96 ILE A CA 1
ATOM 770 C C . ILE A 1 96 ? 22.923 -0.607 -26.825 1.00 89.31 96 ILE A C 1
ATOM 772 O O . ILE A 1 96 ? 23.843 -0.745 -27.625 1.00 89.31 96 ILE A O 1
ATOM 776 N N . PHE A 1 97 ? 22.153 -1.623 -26.430 1.00 89.06 97 PHE A N 1
ATOM 777 C CA . PHE A 1 97 ? 22.374 -3.007 -26.851 1.00 89.06 97 PHE A CA 1
ATOM 778 C C . PHE A 1 97 ? 22.313 -3.173 -28.376 1.00 89.06 97 PHE A C 1
ATOM 780 O O . PHE A 1 97 ? 23.173 -3.816 -28.972 1.00 89.06 97 PHE A O 1
ATOM 787 N N . LEU A 1 98 ? 21.318 -2.574 -29.031 1.00 87.31 98 LEU A N 1
ATOM 788 C CA . LEU A 1 98 ? 21.158 -2.657 -30.484 1.00 87.31 98 LEU A CA 1
ATOM 789 C C . LEU A 1 98 ? 22.303 -1.954 -31.225 1.00 87.31 98 LEU A C 1
ATOM 791 O O . LEU A 1 98 ? 22.839 -2.519 -32.179 1.00 87.31 98 LEU A O 1
ATOM 795 N N . ARG A 1 99 ? 22.769 -0.803 -30.720 1.00 85.12 99 ARG A N 1
ATOM 796 C CA . ARG A 1 99 ? 23.967 -0.128 -31.237 1.00 85.12 99 ARG A CA 1
ATOM 797 C C . ARG A 1 99 ? 25.224 -0.993 -31.087 1.00 85.12 99 ARG A C 1
ATOM 799 O O . ARG A 1 99 ? 26.004 -1.084 -32.029 1.00 85.12 99 ARG A O 1
ATOM 806 N N . GLU A 1 100 ? 25.413 -1.666 -29.951 1.00 89.19 100 GLU A N 1
ATOM 807 C CA . GLU A 1 100 ? 26.526 -2.616 -29.755 1.00 89.19 100 GLU A CA 1
ATOM 808 C C . GLU A 1 100 ? 26.458 -3.815 -30.712 1.00 89.19 100 GLU A C 1
ATOM 810 O O . GLU A 1 100 ? 27.488 -4.381 -31.081 1.00 89.19 100 GLU A O 1
ATOM 815 N N . LYS A 1 101 ? 25.253 -4.199 -31.146 1.00 89.81 101 LYS A N 1
ATOM 816 C CA . LYS A 1 101 ? 25.027 -5.249 -32.149 1.00 89.81 101 LYS A CA 1
ATOM 817 C C . LYS A 1 101 ? 25.124 -4.757 -33.595 1.00 89.81 101 LYS A C 1
ATOM 819 O O . LYS A 1 101 ? 24.908 -5.555 -34.503 1.00 89.81 101 LYS A O 1
ATOM 824 N N . GLY A 1 102 ? 25.471 -3.488 -33.817 1.00 86.56 102 GLY A N 1
ATOM 825 C CA . GLY A 1 102 ? 25.582 -2.900 -35.153 1.00 86.56 102 GLY A CA 1
ATOM 826 C C . GLY A 1 102 ? 24.235 -2.702 -35.851 1.00 86.56 102 GLY A C 1
ATOM 827 O O . GLY A 1 102 ? 24.198 -2.576 -37.071 1.00 86.56 102 GLY A O 1
ATOM 828 N N . VAL A 1 103 ? 23.133 -2.701 -35.095 1.00 84.25 103 VAL A N 1
ATOM 829 C CA . VAL A 1 103 ? 21.802 -2.375 -35.607 1.00 84.25 103 VAL A CA 1
ATOM 830 C C . VAL A 1 103 ? 21.621 -0.869 -35.496 1.00 84.25 103 VAL A C 1
ATOM 832 O O . VAL A 1 103 ? 21.581 -0.324 -34.390 1.00 84.25 103 VAL A O 1
ATOM 835 N N . ASP A 1 104 ? 21.528 -0.205 -36.644 1.00 77.25 104 ASP A N 1
ATOM 836 C CA . ASP A 1 104 ? 21.248 1.223 -36.689 1.00 77.25 104 ASP A CA 1
ATOM 837 C C . ASP A 1 104 ? 19.753 1.475 -36.461 1.00 77.25 104 ASP A C 1
ATOM 839 O O . ASP A 1 104 ? 18.900 0.782 -37.019 1.00 77.25 104 ASP A O 1
ATOM 843 N N . LEU A 1 105 ? 19.441 2.425 -35.582 1.00 68.19 105 LEU A N 1
ATOM 844 C CA . LEU A 1 105 ? 18.071 2.740 -35.154 1.00 68.19 105 LEU A CA 1
ATOM 845 C C . LEU A 1 105 ? 17.609 4.119 -35.636 1.00 68.19 105 LEU A C 1
ATOM 847 O O . LEU A 1 105 ? 16.579 4.607 -35.164 1.00 68.19 105 LEU A O 1
ATOM 851 N N . ASP A 1 106 ? 18.361 4.737 -36.546 1.00 66.12 106 ASP A N 1
ATOM 852 C CA . ASP A 1 106 ? 17.984 5.986 -37.197 1.00 66.12 106 ASP A CA 1
ATOM 853 C C . ASP A 1 106 ? 16.865 5.718 -38.227 1.00 66.12 106 ASP A C 1
ATOM 855 O O . ASP A 1 106 ? 17.105 5.224 -39.330 1.00 66.12 106 ASP A O 1
ATOM 859 N N . ILE A 1 107 ? 15.622 6.024 -37.831 1.00 57.66 107 ILE A N 1
ATOM 860 C CA . ILE A 1 107 ? 14.450 6.239 -38.702 1.00 57.66 107 ILE A CA 1
ATOM 861 C C . ILE A 1 107 ? 13.918 7.639 -38.407 1.00 57.66 107 ILE A C 1
ATOM 863 O O . ILE A 1 107 ? 13.765 7.952 -37.201 1.00 57.66 107 ILE A O 1
#